Protein AF-A0A9D6WTQ3-F1 (afdb_monomer_lite)

pLDDT: mean 71.22, std 12.87, range [46.25, 90.44]

Sequence (68 aa):
MTEGAQAPTIIQPAPTRFLRPREIAFIEDALRQVGAFGEVHLIVERGRLRFVRTLKSEAIDAAKDKPG

Radius of gyration: 22.84 Å; chains: 1; bounding box: 43×26×79 Å

Foldseek 3Di:
DDDDDDDDDPPDPDDDDDDDPVRVVVQVVLDVVLPDAWDWDFDADPNRGDDTDIDRDPPPPPDDDDDD

Secondary structure (DSSP, 8-state):
-----PPP---PPPPPPPPPHHHHHHHHHHHHHH-TTEEEEEEEETTEEEEEEEEE-----SS-----

Structure (mmCIF, N/CA/C/O backbone):
data_AF-A0A9D6WTQ3-F1
#
_entry.id   AF-A0A9D6WTQ3-F1
#
loop_
_atom_site.group_PDB
_atom_site.id
_atom_site.type_symbol
_atom_site.label_atom_id
_atom_site.label_alt_id
_atom_site.label_comp_id
_atom_site.label_asym_id
_atom_site.label_entity_id
_atom_site.label_seq_id
_atom_site.pdbx_PDB_ins_code
_atom_site.Cartn_x
_atom_site.Cartn_y
_atom_site.Cartn_z
_atom_site.occupancy
_atom_site.B_iso_or_equiv
_atom_site.auth_seq_id
_atom_site.auth_comp_id
_atom_site.auth_asym_id
_atom_site.auth_atom_id
_atom_site.pdbx_PDB_model_num
ATOM 1 N N . MET A 1 1 ? 21.159 19.848 47.904 1.00 46.38 1 MET A N 1
ATOM 2 C CA . MET A 1 1 ? 20.961 19.922 46.443 1.00 46.38 1 MET A CA 1
ATOM 3 C C . MET A 1 1 ? 20.416 18.564 46.033 1.00 46.38 1 MET A C 1
ATOM 5 O O . MET A 1 1 ? 21.179 17.613 46.035 1.00 46.38 1 MET A O 1
ATOM 9 N N . THR A 1 2 ? 19.102 18.418 45.877 1.00 54.53 2 THR A N 1
ATOM 10 C CA . THR A 1 2 ? 18.466 17.128 45.550 1.00 54.53 2 THR A CA 1
ATOM 11 C C . THR A 1 2 ? 17.861 17.226 44.160 1.00 54.53 2 THR A C 1
ATOM 13 O O . THR A 1 2 ? 16.966 18.038 43.933 1.00 54.53 2 THR A O 1
ATOM 16 N N . GLU A 1 3 ? 18.405 16.432 43.238 1.00 56.34 3 GLU A N 1
ATOM 17 C CA . GLU A 1 3 ? 17.914 16.246 41.875 1.00 56.34 3 GLU A CA 1
ATOM 18 C C . GLU A 1 3 ? 16.459 15.768 41.898 1.00 56.34 3 GLU A C 1
ATOM 20 O O . GLU A 1 3 ? 16.128 14.735 42.481 1.00 56.34 3 GLU A O 1
ATOM 25 N N . GLY A 1 4 ? 15.574 16.547 41.275 1.00 57.66 4 GLY A N 1
ATOM 26 C CA . GLY A 1 4 ? 14.200 16.137 41.027 1.00 57.66 4 GLY A CA 1
ATOM 27 C C . GLY A 1 4 ? 14.187 15.032 39.979 1.00 57.66 4 GLY A C 1
ATOM 28 O O . GLY A 1 4 ? 14.401 15.296 38.798 1.00 57.66 4 GLY A O 1
ATOM 29 N N . ALA A 1 5 ? 13.938 13.798 40.412 1.00 63.69 5 ALA A N 1
ATOM 30 C CA . ALA A 1 5 ? 13.713 12.670 39.521 1.00 63.69 5 ALA A CA 1
ATOM 31 C C . ALA A 1 5 ? 12.479 12.951 38.644 1.00 63.69 5 ALA A C 1
ATOM 33 O O . ALA A 1 5 ? 11.345 12.952 39.125 1.00 63.69 5 ALA A O 1
ATOM 34 N N . GLN A 1 6 ? 12.697 13.218 37.355 1.00 66.62 6 GLN A N 1
ATOM 35 C CA . GLN A 1 6 ? 11.619 13.307 36.375 1.00 66.62 6 GLN A CA 1
ATOM 36 C C . GLN A 1 6 ? 11.095 11.893 36.111 1.00 66.62 6 GLN A C 1
ATOM 38 O O . GLN A 1 6 ? 11.839 11.013 35.679 1.00 66.62 6 GLN A O 1
ATOM 43 N N . ALA A 1 7 ? 9.815 11.667 36.401 1.00 71.25 7 ALA A N 1
ATOM 44 C CA . ALA A 1 7 ? 9.153 10.412 36.080 1.00 71.25 7 ALA A CA 1
ATOM 45 C C . ALA A 1 7 ? 9.167 10.180 34.554 1.00 71.25 7 ALA A C 1
ATOM 47 O O . ALA A 1 7 ? 8.988 11.137 33.791 1.00 71.25 7 ALA A O 1
ATOM 48 N N . PRO A 1 8 ? 9.356 8.934 34.081 1.00 72.12 8 PRO A N 1
ATOM 49 C CA . PRO A 1 8 ? 9.318 8.640 32.658 1.00 72.12 8 PRO A CA 1
ATOM 50 C C . PRO A 1 8 ? 7.934 8.990 32.109 1.00 72.12 8 PRO A C 1
ATOM 52 O O . PRO A 1 8 ? 6.911 8.473 32.559 1.00 72.12 8 PRO A O 1
ATOM 55 N N . THR A 1 9 ? 7.897 9.886 31.126 1.00 73.50 9 THR A N 1
ATOM 56 C CA . THR A 1 9 ? 6.666 10.182 30.396 1.00 73.50 9 THR A CA 1
ATOM 57 C C . THR A 1 9 ? 6.338 8.974 29.528 1.00 73.50 9 THR A C 1
ATOM 59 O O . THR A 1 9 ? 7.017 8.705 28.538 1.00 73.50 9 THR A O 1
ATOM 62 N N . ILE A 1 10 ? 5.304 8.225 29.910 1.00 75.88 10 ILE A N 1
ATOM 63 C CA . ILE A 1 10 ? 4.751 7.150 29.087 1.00 75.88 10 ILE A CA 1
ATOM 64 C C . ILE A 1 10 ? 4.073 7.807 27.881 1.00 75.88 10 ILE A C 1
ATOM 66 O O . ILE A 1 10 ? 2.956 8.317 27.985 1.00 75.88 10 ILE A O 1
ATOM 70 N N . ILE A 1 11 ? 4.756 7.826 26.734 1.00 75.50 11 ILE A N 1
ATOM 71 C CA . ILE A 1 11 ? 4.152 8.248 25.469 1.00 75.50 11 ILE A CA 1
ATOM 72 C C . ILE A 1 11 ? 3.173 7.149 25.060 1.00 75.50 11 ILE A C 1
ATOM 74 O O . ILE A 1 11 ? 3.567 6.121 24.514 1.00 75.50 11 ILE A O 1
ATOM 78 N N . GLN A 1 12 ? 1.889 7.344 25.358 1.00 71.31 12 GLN A N 1
ATOM 79 C CA . GLN A 1 12 ? 0.847 6.495 24.793 1.00 71.31 12 GLN A CA 1
ATOM 80 C C . GLN A 1 12 ? 0.787 6.770 23.285 1.00 71.31 12 GLN A C 1
ATOM 82 O O . GLN A 1 12 ? 0.584 7.925 22.893 1.00 71.31 12 GLN A O 1
ATOM 87 N N . PRO A 1 13 ? 0.994 5.757 22.424 1.00 70.75 13 PRO A N 1
ATOM 88 C CA . PRO A 1 13 ? 0.870 5.953 20.992 1.00 70.75 13 PRO A CA 1
ATOM 89 C C . PRO A 1 13 ? -0.568 6.373 20.681 1.00 70.75 13 PRO A C 1
ATOM 91 O O . PRO A 1 13 ? -1.524 5.817 21.224 1.00 70.75 13 PRO A O 1
ATOM 94 N N . ALA A 1 14 ? -0.717 7.377 19.817 1.00 71.94 14 ALA A N 1
ATOM 95 C CA . ALA A 1 14 ? -2.026 7.796 19.337 1.00 71.94 14 ALA A CA 1
ATOM 96 C C . ALA A 1 14 ? -2.791 6.584 18.763 1.00 71.94 14 ALA A C 1
ATOM 98 O O . ALA A 1 14 ? -2.160 5.677 18.208 1.00 71.94 14 ALA A O 1
ATOM 99 N N . PRO 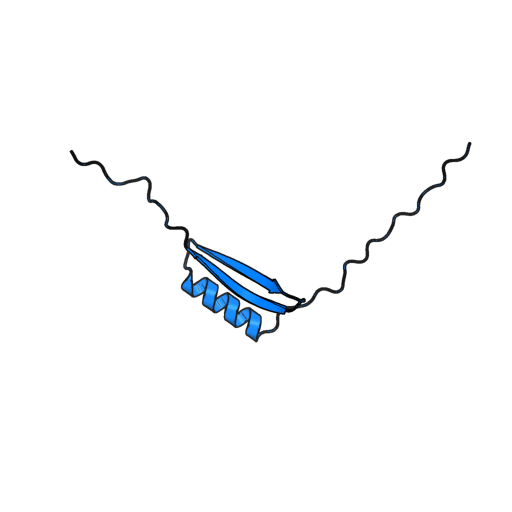A 1 15 ? -4.132 6.550 18.873 1.00 74.88 15 PRO A N 1
ATOM 100 C CA . PRO A 1 15 ? -4.924 5.429 18.381 1.00 74.88 15 PRO A CA 1
ATOM 101 C C . PRO A 1 15 ? -4.621 5.168 16.903 1.00 74.88 15 PRO A C 1
ATOM 103 O O . PRO A 1 15 ? -4.767 6.051 16.052 1.00 74.88 15 PRO A O 1
ATOM 106 N N . THR A 1 16 ? -4.177 3.950 16.597 1.00 75.31 16 THR A N 1
ATOM 107 C CA . THR A 1 16 ? -3.861 3.539 15.232 1.00 75.31 16 THR A CA 1
ATOM 108 C C . THR A 1 16 ? -5.147 3.355 14.438 1.00 75.31 16 THR A C 1
ATOM 110 O O . THR A 1 16 ? -6.112 2.730 14.883 1.00 75.31 16 THR A O 1
ATOM 113 N N . ARG A 1 17 ? -5.176 3.910 13.226 1.00 79.50 17 ARG A N 1
ATOM 114 C CA . ARG A 1 17 ? -6.287 3.709 12.300 1.00 79.50 17 ARG A CA 1
ATOM 115 C C . ARG A 1 17 ? -5.957 2.562 11.358 1.00 79.50 17 ARG A C 1
ATOM 117 O O . ARG A 1 17 ? -5.013 2.648 10.579 1.00 79.50 17 ARG A O 1
ATOM 124 N N . PHE A 1 18 ? -6.786 1.528 11.391 1.00 84.06 18 PHE A N 1
ATOM 125 C CA . PHE A 1 18 ? -6.686 0.413 10.460 1.00 84.06 18 PHE A CA 1
ATOM 126 C C . PHE A 1 18 ? -7.183 0.802 9.064 1.00 84.06 18 PHE A C 1
ATOM 128 O O . PHE A 1 18 ? -8.118 1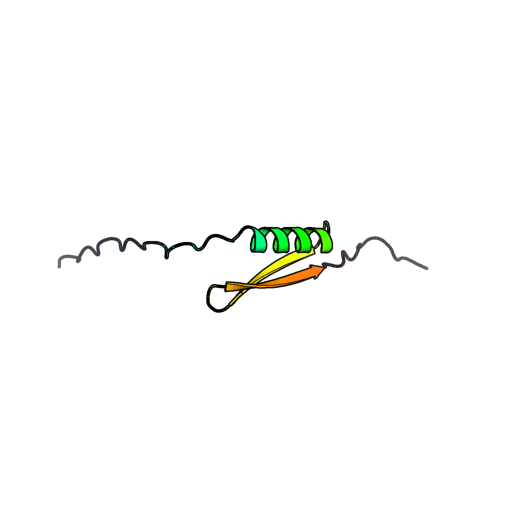.597 8.907 1.00 84.06 18 PHE A O 1
ATOM 135 N N . LEU A 1 19 ? -6.555 0.214 8.048 1.00 84.94 19 LEU A N 1
ATOM 136 C CA . LEU A 1 19 ? -7.032 0.278 6.672 1.00 84.94 19 LEU A CA 1
ATOM 137 C C . LEU A 1 19 ? -8.318 -0.541 6.537 1.00 84.94 19 LEU A C 1
ATOM 139 O O . LEU A 1 19 ? -8.436 -1.638 7.084 1.00 84.94 19 LEU A O 1
ATOM 143 N N . ARG A 1 20 ? -9.290 -0.020 5.791 1.00 87.12 20 ARG A N 1
ATOM 144 C CA . ARG A 1 20 ? -10.520 -0.750 5.466 1.00 87.12 20 ARG A CA 1
ATOM 145 C C . ARG A 1 20 ? -10.260 -1.744 4.329 1.00 87.12 20 ARG A C 1
ATOM 147 O O . ARG A 1 20 ? -9.409 -1.475 3.483 1.00 87.12 20 ARG A O 1
ATOM 154 N N . PRO A 1 21 ? -11.064 -2.815 4.194 1.00 90.44 21 PRO A N 1
ATOM 155 C CA . PRO A 1 21 ? -10.902 -3.801 3.119 1.00 90.44 21 PRO A CA 1
ATOM 156 C C . PRO A 1 21 ? -10.841 -3.194 1.709 1.00 90.44 21 PRO A C 1
ATOM 158 O O . PRO A 1 21 ? -10.025 -3.596 0.889 1.00 90.44 21 PRO A O 1
ATOM 161 N N . ARG A 1 22 ? -11.650 -2.160 1.440 1.00 86.31 22 ARG A N 1
ATOM 162 C CA . ARG A 1 22 ? -11.627 -1.435 0.159 1.00 86.31 22 ARG A CA 1
ATOM 163 C C . ARG A 1 22 ? -10.312 -0.686 -0.083 1.00 86.31 22 ARG A C 1
ATOM 165 O O . ARG A 1 22 ? -9.878 -0.588 -1.223 1.00 86.31 22 ARG A O 1
ATOM 172 N N . GLU A 1 23 ? -9.708 -0.135 0.969 1.00 84.19 23 GLU A N 1
ATOM 173 C CA . GLU A 1 23 ? -8.419 0.563 0.886 1.00 84.19 23 GLU A CA 1
ATOM 174 C C . GLU A 1 23 ? -7.300 -0.442 0.598 1.00 84.19 23 GLU A C 1
ATOM 176 O O . GLU A 1 23 ? -6.480 -0.191 -0.274 1.00 84.19 23 GLU A O 1
ATOM 181 N N . ILE A 1 24 ? -7.337 -1.614 1.238 1.00 88.69 24 ILE A N 1
ATOM 182 C CA . ILE A 1 24 ? -6.401 -2.716 0.973 1.00 88.69 24 ILE A CA 1
ATOM 183 C C . ILE A 1 24 ? -6.514 -3.186 -0.482 1.00 88.69 24 ILE A C 1
ATOM 185 O O . ILE A 1 24 ? -5.508 -3.258 -1.175 1.00 88.69 24 ILE A O 1
ATOM 189 N N . ALA A 1 25 ? -7.732 -3.424 -0.981 1.00 89.56 25 ALA A N 1
ATOM 190 C CA . ALA A 1 25 ? -7.942 -3.863 -2.363 1.00 89.56 25 ALA A CA 1
ATOM 191 C C . ALA A 1 25 ? -7.369 -2.878 -3.399 1.00 89.56 25 ALA A C 1
ATOM 193 O O . ALA A 1 25 ? -6.838 -3.295 -4.423 1.00 89.56 25 ALA A O 1
ATOM 194 N N . PHE A 1 26 ? -7.450 -1.574 -3.123 1.00 84.69 26 PHE A N 1
ATOM 195 C CA . PHE A 1 26 ? -6.882 -0.549 -3.996 1.00 84.69 26 PHE A CA 1
ATOM 196 C C . PHE A 1 26 ? -5.345 -0.549 -3.981 1.00 84.69 26 PHE A C 1
ATOM 198 O O . PHE A 1 26 ? -4.718 -0.341 -5.015 1.00 84.69 26 PHE A O 1
ATOM 205 N N . ILE A 1 27 ? -4.737 -0.810 -2.819 1.00 85.62 27 ILE A N 1
ATOM 206 C CA . ILE A 1 27 ? -3.281 -0.951 -2.685 1.00 85.62 27 ILE A CA 1
ATOM 207 C C . ILE A 1 27 ? -2.797 -2.183 -3.455 1.00 85.62 27 ILE A C 1
ATOM 209 O O . ILE A 1 27 ? -1.842 -2.082 -4.218 1.00 85.62 27 ILE A O 1
ATOM 213 N N . GLU A 1 28 ? -3.483 -3.317 -3.302 1.00 88.88 28 GLU A N 1
ATOM 214 C CA . GLU A 1 28 ? -3.179 -4.557 -4.025 1.00 88.88 28 GLU A CA 1
ATOM 215 C C . GLU A 1 28 ? -3.234 -4.367 -5.545 1.00 88.88 28 GLU A C 1
ATOM 217 O O . GLU A 1 28 ? -2.339 -4.806 -6.265 1.00 88.88 28 GLU A O 1
ATOM 222 N N . ASP A 1 29 ? -4.265 -3.681 -6.042 1.00 87.62 29 ASP A N 1
ATOM 223 C CA . ASP A 1 29 ? -4.396 -3.384 -7.469 1.00 87.62 29 ASP A CA 1
ATOM 224 C C . ASP A 1 29 ? -3.246 -2.497 -7.971 1.00 87.62 29 ASP A C 1
ATOM 226 O O . ASP A 1 29 ? -2.609 -2.806 -8.979 1.00 87.62 29 ASP A O 1
ATOM 230 N N . ALA A 1 30 ? -2.895 -1.452 -7.219 1.00 83.19 30 ALA A N 1
ATOM 231 C CA . ALA A 1 30 ? -1.774 -0.586 -7.565 1.00 83.19 30 ALA A CA 1
ATOM 232 C C . ALA A 1 30 ? -0.423 -1.323 -7.558 1.00 83.19 30 ALA A C 1
ATOM 234 O O . ALA A 1 30 ? 0.385 -1.111 -8.462 1.00 83.19 30 ALA A O 1
ATOM 235 N N . LEU A 1 31 ? -0.186 -2.216 -6.590 1.00 84.50 31 LEU A N 1
ATOM 236 C CA . LEU A 1 31 ? 1.019 -3.054 -6.545 1.00 84.50 31 LEU A CA 1
ATOM 237 C C . LEU A 1 31 ? 1.112 -3.960 -7.780 1.00 84.50 31 LEU A C 1
ATOM 239 O O . LEU A 1 31 ? 2.170 -4.055 -8.403 1.00 84.50 31 LEU A O 1
ATOM 243 N N . ARG A 1 32 ? -0.008 -4.567 -8.196 1.00 85.94 32 ARG A N 1
ATOM 244 C CA . ARG A 1 32 ? -0.062 -5.388 -9.418 1.00 85.94 32 ARG 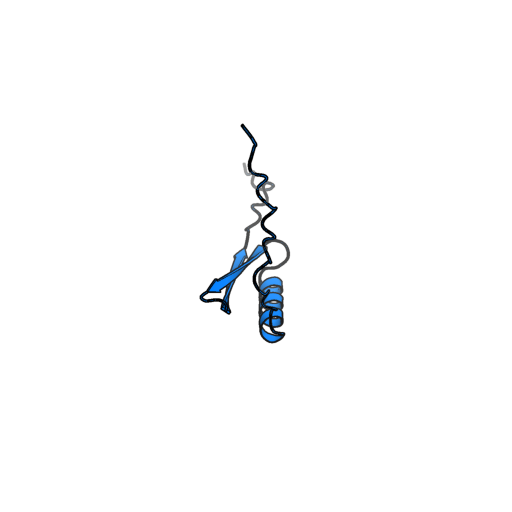A CA 1
ATOM 245 C C . ARG A 1 32 ? 0.230 -4.580 -10.681 1.00 85.94 32 ARG A C 1
ATOM 247 O O . ARG A 1 32 ? 0.916 -5.082 -11.566 1.00 85.94 32 ARG A O 1
ATOM 254 N N . GLN A 1 33 ? -0.264 -3.344 -10.768 1.00 82.00 33 GLN A N 1
ATOM 255 C CA . GLN A 1 3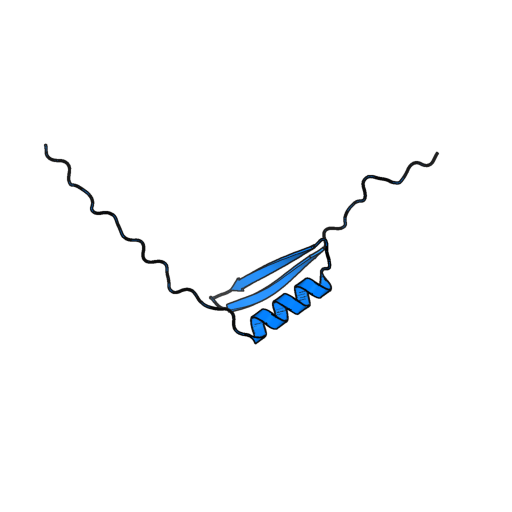3 ? -0.022 -2.464 -11.919 1.00 82.00 33 GLN A CA 1
ATOM 256 C C . GLN A 1 33 ? 1.428 -1.964 -12.009 1.00 82.00 33 GLN A C 1
ATOM 258 O O . GLN A 1 33 ? 1.924 -1.673 -13.103 1.00 82.00 33 GLN A O 1
ATOM 263 N N . VAL A 1 34 ? 2.098 -1.825 -10.865 1.00 82.25 34 VAL A N 1
ATOM 264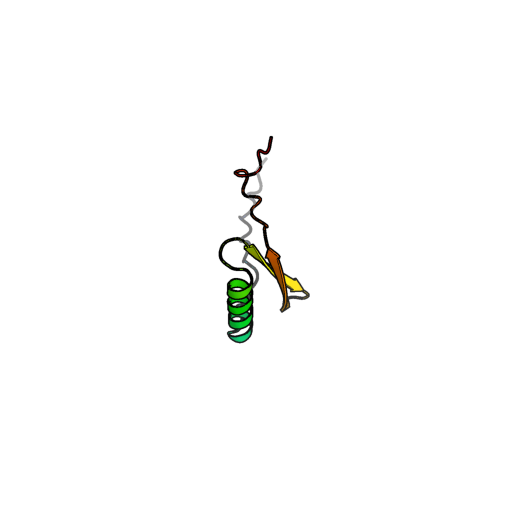 C CA . VAL A 1 34 ? 3.494 -1.383 -10.782 1.00 82.25 34 VAL A CA 1
ATOM 265 C C . VAL A 1 34 ? 4.469 -2.482 -11.201 1.00 82.25 34 VAL A C 1
ATOM 267 O O . VAL A 1 34 ? 5.454 -2.190 -11.879 1.00 82.25 34 VAL A O 1
ATOM 270 N N . GLY A 1 35 ? 4.162 -3.739 -10.878 1.00 75.25 35 GLY A N 1
ATOM 271 C CA . GLY A 1 35 ? 5.008 -4.883 -11.213 1.00 75.25 35 GLY A CA 1
ATOM 272 C C . GLY A 1 35 ? 6.187 -5.058 -10.251 1.00 75.25 35 GLY A C 1
ATOM 273 O O . GLY A 1 35 ? 6.222 -4.475 -9.173 1.00 75.25 35 GLY A O 1
ATOM 274 N N . ALA A 1 36 ? 7.154 -5.898 -10.628 1.00 74.88 36 ALA A N 1
ATOM 275 C CA . ALA A 1 36 ? 8.209 -6.369 -9.721 1.00 74.88 36 ALA A CA 1
ATOM 276 C C . ALA A 1 36 ? 9.214 -5.291 -9.264 1.00 74.88 36 ALA A C 1
ATOM 278 O O . ALA A 1 36 ? 9.857 -5.470 -8.235 1.00 74.88 36 ALA A O 1
ATOM 279 N N . PHE A 1 37 ? 9.355 -4.192 -10.012 1.00 69.00 37 PHE A N 1
ATOM 280 C CA . PHE A 1 37 ? 10.402 -3.181 -9.804 1.00 69.00 37 PHE A CA 1
ATOM 281 C C . PHE A 1 37 ? 9.850 -1.762 -9.669 1.00 69.00 37 PHE A C 1
ATOM 283 O O . PHE A 1 37 ? 10.423 -0.806 -10.188 1.00 69.00 37 PHE A O 1
ATOM 290 N N . GLY A 1 38 ? 8.733 -1.589 -8.975 1.00 70.19 38 GLY A N 1
ATOM 291 C CA . GLY A 1 38 ? 8.321 -0.240 -8.623 1.00 70.19 38 GLY A CA 1
ATOM 292 C C . GLY A 1 38 ? 7.681 -0.141 -7.258 1.00 70.19 38 GLY A C 1
ATOM 293 O O . GLY A 1 38 ? 7.480 -1.126 -6.549 1.00 70.19 38 GLY A O 1
ATOM 294 N N . GLU A 1 39 ? 7.367 1.094 -6.907 1.00 78.00 39 GLU A N 1
ATOM 295 C CA . GLU A 1 39 ? 6.980 1.467 -5.560 1.00 78.00 39 GLU A CA 1
ATOM 296 C C . GLU A 1 39 ? 5.570 2.051 -5.545 1.00 78.00 39 GLU A C 1
ATOM 298 O O . GLU A 1 39 ? 5.130 2.753 -6.464 1.00 78.00 39 GLU A O 1
ATOM 3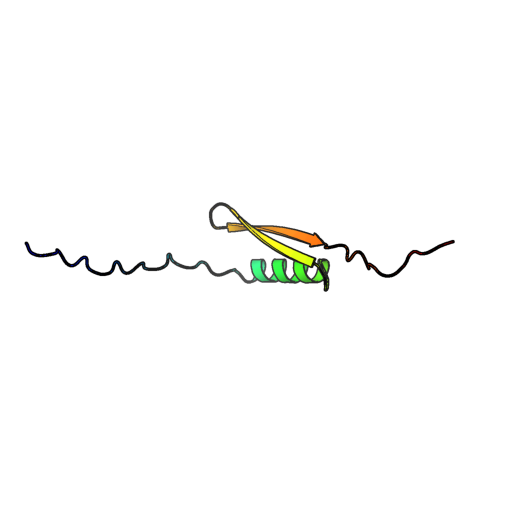03 N N . VAL A 1 40 ? 4.856 1.758 -4.461 1.00 81.75 40 VAL A N 1
ATOM 304 C CA . VAL A 1 40 ? 3.526 2.287 -4.166 1.00 81.75 40 VAL A CA 1
ATOM 305 C C . VAL A 1 40 ? 3.637 3.204 -2.955 1.00 81.75 40 VAL A C 1
ATOM 307 O O . VAL A 1 40 ? 3.897 2.762 -1.839 1.00 81.75 40 VAL A O 1
ATOM 310 N N . HIS A 1 41 ? 3.418 4.499 -3.167 1.00 83.81 41 HIS A N 1
ATOM 311 C CA . HIS A 1 41 ? 3.394 5.498 -2.102 1.00 83.81 41 HIS A CA 1
ATOM 312 C C . HIS A 1 41 ? 1.958 5.762 -1.657 1.00 83.81 41 HIS A C 1
ATOM 314 O O . HIS A 1 41 ? 1.119 6.203 -2.447 1.00 83.81 41 HIS A O 1
ATOM 320 N N . LEU A 1 42 ? 1.691 5.533 -0.373 1.00 84.88 42 LEU A N 1
ATOM 321 C CA . LEU A 1 42 ? 0.397 5.785 0.255 1.00 84.88 42 LEU A CA 1
ATOM 322 C C . LEU A 1 42 ? 0.354 7.206 0.818 1.00 84.88 42 LEU A C 1
ATOM 324 O O . LEU A 1 42 ? 1.090 7.536 1.746 1.00 84.88 42 LEU A O 1
ATOM 328 N N . ILE A 1 43 ? -0.531 8.047 0.284 1.00 82.06 43 ILE A N 1
ATOM 329 C CA . ILE A 1 43 ? -0.701 9.428 0.747 1.00 82.06 43 ILE A CA 1
ATOM 330 C C . ILE A 1 43 ? -1.940 9.511 1.634 1.00 82.06 43 ILE A C 1
ATOM 332 O O . ILE A 1 43 ? -3.071 9.300 1.179 1.00 82.06 43 ILE A O 1
ATOM 336 N N . VAL A 1 44 ? -1.724 9.850 2.905 1.00 81.75 44 VAL A N 1
ATOM 337 C CA . VAL A 1 44 ? -2.785 10.080 3.891 1.00 81.75 44 VAL A CA 1
ATOM 338 C C . VAL A 1 44 ? -2.963 11.581 4.090 1.00 81.75 44 VAL A C 1
ATOM 340 O O . VAL A 1 44 ? -2.069 12.263 4.577 1.00 81.75 44 VAL A O 1
ATOM 343 N N . GLU A 1 45 ? -4.144 12.097 3.766 1.00 77.81 45 GLU A N 1
ATOM 344 C CA . GLU A 1 45 ? -4.503 13.497 3.999 1.00 77.81 45 GLU A CA 1
ATOM 345 C C . GLU A 1 45 ? -5.668 13.574 4.984 1.00 77.81 45 GLU A C 1
ATOM 347 O O . GLU A 1 45 ? -6.676 12.878 4.833 1.00 77.81 45 GLU A O 1
ATOM 352 N N . ARG A 1 46 ? -5.548 14.438 6.002 1.00 78.00 46 ARG A N 1
ATOM 353 C CA . ARG A 1 46 ? -6.583 14.638 7.040 1.00 78.00 46 ARG A CA 1
ATOM 354 C C . ARG A 1 46 ? -7.065 13.313 7.662 1.00 78.00 46 ARG A C 1
ATOM 356 O O . ARG A 1 46 ? -8.255 13.111 7.901 1.00 78.00 46 ARG A O 1
ATOM 363 N N . GLY A 1 47 ? -6.135 12.377 7.859 1.00 71.94 47 GLY A N 1
ATOM 364 C CA . GLY A 1 47 ? -6.401 11.059 8.437 1.00 71.94 47 GLY A CA 1
ATOM 365 C C . GLY A 1 47 ? -7.125 10.072 7.515 1.00 71.94 47 GLY A C 1
ATOM 366 O O . GLY A 1 47 ? -7.598 9.048 8.005 1.00 71.94 47 GLY A O 1
ATOM 367 N N . ARG A 1 48 ? -7.252 10.349 6.209 1.00 74.06 48 ARG A N 1
ATOM 368 C CA . ARG A 1 48 ? -7.835 9.431 5.214 1.00 74.06 48 ARG A CA 1
ATOM 369 C C . ARG A 1 48 ? -6.806 9.101 4.134 1.00 74.06 48 ARG A C 1
ATOM 371 O O . ARG A 1 48 ? -6.175 10.008 3.598 1.00 74.06 48 ARG A O 1
ATOM 378 N N . LEU A 1 49 ? -6.669 7.818 3.798 1.00 76.81 49 LEU A N 1
ATOM 379 C CA . LEU A 1 49 ? -5.881 7.398 2.641 1.00 76.81 49 LEU A CA 1
ATOM 380 C C . LEU A 1 49 ? -6.556 7.951 1.380 1.00 76.81 49 LEU A C 1
ATOM 382 O O . LEU A 1 49 ? -7.727 7.654 1.131 1.00 76.81 49 LEU A O 1
ATOM 386 N N . ARG A 1 50 ? -5.853 8.808 0.638 1.00 70.25 50 ARG A N 1
ATOM 387 C CA . ARG A 1 50 ? -6.413 9.500 -0.530 1.00 70.25 50 ARG A CA 1
ATOM 388 C C . ARG A 1 50 ? -5.831 9.031 -1.848 1.00 70.25 50 ARG A C 1
ATOM 390 O O . ARG A 1 50 ? -6.587 8.896 -2.804 1.00 70.25 50 ARG A O 1
ATOM 397 N N . PHE A 1 51 ? -4.524 8.803 -1.906 1.00 66.12 51 PHE A N 1
ATOM 398 C CA . PHE A 1 51 ? -3.861 8.493 -3.166 1.00 66.12 51 PHE A CA 1
ATOM 399 C C . PHE A 1 51 ? -2.858 7.368 -2.995 1.00 66.12 51 PHE A C 1
ATOM 401 O O . PHE A 1 51 ? -2.170 7.275 -1.978 1.00 66.12 51 PHE A O 1
ATOM 408 N N . VAL A 1 52 ? -2.775 6.551 -4.037 1.00 63.12 52 VAL A N 1
ATOM 409 C CA . VAL A 1 52 ? -1.670 5.637 -4.267 1.00 63.12 52 VAL A CA 1
ATOM 410 C C . VAL A 1 52 ? -0.888 6.201 -5.445 1.00 63.12 52 VAL A C 1
ATOM 412 O O . VAL A 1 52 ? -1.424 6.277 -6.550 1.00 63.12 52 VAL A O 1
ATOM 415 N N . ARG A 1 53 ? 0.344 6.657 -5.210 1.00 63.62 53 ARG A N 1
ATOM 416 C CA . ARG A 1 53 ? 1.241 7.074 -6.293 1.00 63.62 53 ARG A CA 1
ATOM 417 C C . ARG A 1 53 ? 2.126 5.896 -6.660 1.00 63.62 53 ARG A C 1
ATOM 419 O O . ARG A 1 53 ? 2.818 5.357 -5.806 1.00 63.62 53 ARG A O 1
ATOM 426 N N . THR A 1 54 ? 2.086 5.521 -7.926 1.00 60.19 54 THR A N 1
ATOM 427 C CA . THR A 1 54 ? 2.918 4.476 -8.503 1.00 60.19 54 THR A CA 1
ATOM 428 C C . THR A 1 54 ? 4.162 5.128 -9.100 1.00 60.19 54 THR A C 1
ATOM 430 O O . THR A 1 54 ? 4.066 5.988 -9.977 1.00 60.19 54 THR A O 1
ATOM 433 N N . LEU A 1 55 ? 5.338 4.784 -8.581 1.00 58.28 55 LEU A N 1
ATOM 434 C CA . LEU A 1 55 ? 6.619 5.176 -9.163 1.00 58.28 55 LEU A CA 1
ATOM 435 C C . LEU A 1 55 ? 7.194 3.929 -9.829 1.00 58.28 55 LEU A C 1
ATOM 437 O O . LEU A 1 55 ? 7.546 2.962 -9.157 1.00 58.28 55 LEU A O 1
ATOM 441 N N . LYS A 1 56 ? 7.218 3.919 -11.163 1.00 56.88 56 LYS A N 1
ATOM 442 C CA . LYS A 1 56 ? 7.936 2.888 -11.910 1.00 56.88 56 LYS A CA 1
ATOM 443 C C . LYS A 1 56 ? 9.399 3.297 -11.937 1.00 56.88 56 LYS A C 1
ATOM 445 O O . LYS A 1 56 ? 9.727 4.319 -12.536 1.00 56.88 56 LYS A O 1
ATOM 450 N N . SER A 1 57 ? 10.252 2.520 -11.285 1.00 56.50 57 SER A N 1
ATOM 451 C CA . SER A 1 57 ? 11.683 2.618 -11.522 1.00 56.50 57 SER A CA 1
ATOM 452 C C . SER A 1 57 ? 11.934 1.944 -12.864 1.00 56.50 57 SER A C 1
ATOM 454 O O . SER A 1 57 ? 11.785 0.730 -12.989 1.00 56.50 57 SER A O 1
ATOM 456 N N . GLU A 1 58 ? 12.245 2.719 -13.901 1.00 53.91 58 GLU A N 1
ATOM 457 C CA . GLU A 1 58 ? 12.847 2.130 -15.093 1.00 53.91 58 GLU A CA 1
ATOM 458 C C . GLU A 1 58 ? 14.200 1.574 -14.650 1.00 53.91 58 GLU A C 1
ATOM 460 O O . GLU A 1 58 ? 15.107 2.327 -14.291 1.00 53.91 58 GLU A O 1
ATOM 465 N N . ALA A 1 59 ? 14.314 0.247 -14.588 1.00 52.75 59 ALA A N 1
ATOM 466 C CA . ALA A 1 59 ? 15.608 -0.394 -14.477 1.00 52.75 59 ALA A CA 1
ATOM 467 C C . ALA A 1 59 ? 16.389 0.016 -15.728 1.00 52.75 59 ALA A C 1
ATOM 469 O O . ALA A 1 59 ? 16.143 -0.490 -16.820 1.00 52.75 59 ALA A O 1
ATOM 470 N N . ILE A 1 60 ? 17.293 0.985 -15.587 1.00 54.78 60 ILE A N 1
ATOM 471 C CA . ILE A 1 60 ? 18.346 1.177 -16.572 1.00 54.78 60 ILE A CA 1
ATOM 472 C C . ILE A 1 60 ? 19.204 -0.076 -16.428 1.00 54.78 60 ILE A C 1
ATOM 474 O O . ILE A 1 60 ? 20.067 -0.143 -15.552 1.00 54.78 60 ILE A O 1
ATOM 478 N N . ASP A 1 61 ? 18.909 -1.103 -17.225 1.00 49.28 61 ASP A N 1
ATOM 479 C CA . ASP A 1 61 ? 19.823 -2.210 -17.460 1.00 49.28 61 ASP A CA 1
ATOM 480 C C . ASP A 1 61 ? 21.153 -1.585 -17.893 1.00 49.28 61 ASP A C 1
ATOM 482 O O . ASP A 1 61 ? 21.348 -1.194 -19.044 1.00 49.28 61 ASP A O 1
ATOM 486 N N . ALA A 1 62 ? 22.087 -1.456 -16.952 1.00 52.28 62 ALA A N 1
ATOM 487 C CA . ALA A 1 62 ? 23.444 -0.971 -17.180 1.00 52.28 62 ALA A CA 1
ATOM 488 C C . ALA A 1 62 ? 24.286 -2.013 -17.946 1.00 52.28 62 ALA A C 1
ATOM 490 O O . ALA A 1 62 ? 25.465 -2.215 -17.656 1.00 52.28 62 ALA A O 1
ATOM 491 N N . ALA A 1 63 ? 23.675 -2.725 -18.896 1.00 56.81 63 ALA A N 1
ATOM 492 C CA . ALA A 1 63 ? 24.273 -3.849 -19.593 1.00 56.81 63 ALA A CA 1
ATOM 493 C C . ALA A 1 63 ? 23.648 -4.101 -20.977 1.00 56.81 63 ALA A C 1
ATOM 495 O O . ALA A 1 63 ? 23.292 -5.232 -21.289 1.00 56.81 63 ALA A O 1
ATOM 496 N N . LYS A 1 64 ? 23.549 -3.076 -21.832 1.00 51.62 64 LYS A N 1
ATOM 497 C CA . LYS A 1 64 ? 23.785 -3.194 -23.288 1.00 51.62 64 LYS A CA 1
ATOM 498 C C . LYS A 1 64 ? 23.538 -1.854 -23.979 1.00 51.62 64 LYS A C 1
ATOM 500 O O . LYS A 1 64 ? 22.403 -1.539 -24.292 1.00 51.62 64 LYS A O 1
ATOM 505 N N . ASP A 1 65 ? 24.611 -1.128 -24.278 1.00 48.72 65 ASP A N 1
ATOM 506 C CA . ASP A 1 65 ? 24.815 -0.649 -25.648 1.00 48.72 65 ASP A CA 1
ATOM 507 C C . ASP A 1 65 ? 26.294 -0.293 -25.861 1.00 48.72 65 ASP A C 1
ATOM 509 O O . ASP A 1 65 ? 26.803 0.729 -25.406 1.00 48.72 65 ASP A O 1
ATOM 513 N N . LYS A 1 66 ? 27.017 -1.206 -26.511 1.00 48.59 66 LYS A N 1
ATOM 514 C CA . LYS A 1 66 ? 28.177 -0.860 -27.330 1.00 48.59 66 LYS A CA 1
ATOM 515 C C . LYS A 1 66 ? 27.778 -1.189 -28.765 1.00 48.59 66 LYS A C 1
ATOM 517 O O . LYS A 1 66 ? 27.602 -2.367 -29.079 1.00 48.59 66 LYS A O 1
ATOM 522 N N . PRO A 1 67 ? 27.682 -0.166 -29.608 1.00 55.72 67 PRO A N 1
ATOM 523 C CA . PRO A 1 67 ? 28.192 -0.204 -30.968 1.00 55.72 67 PRO A CA 1
ATOM 524 C C . PRO A 1 67 ? 29.174 0.974 -31.096 1.00 55.72 67 PRO A C 1
ATOM 526 O O . PRO A 1 67 ? 28.854 2.104 -30.749 1.00 55.72 67 PRO A O 1
ATOM 529 N N . GLY A 1 68 ? 30.455 0.727 -31.353 1.00 46.25 68 GLY A N 1
ATOM 530 C CA . GLY A 1 68 ? 30.934 0.429 -32.699 1.00 46.25 68 GLY A CA 1
ATOM 531 C C . GLY A 1 68 ? 31.564 1.704 -33.233 1.00 46.25 68 GLY A C 1
ATOM 532 O O . GLY A 1 68 ? 30.791 2.554 -33.713 1.00 46.25 68 GLY A O 1
#